Protein AF-A0A952Q2V0-F1 (afdb_monomer)

Foldseek 3Di:
DDDPVVVVVVVVVVVVVVVVVVVVVVLVVLLVPDDPLNLVQLLVLVVCVVVVHFAACVNRVCVVSCVVSVQWDDDPRGIHGDPSSVVSNPPD

pLDDT: mean 74.42, std 12.17, range [46.91, 88.81]

Solvent-accessible surface area (backbone atoms only — not comparable to full-atom values): 5284 Å² total; per-residue (Å²): 138,82,64,75,70,57,60,58,49,52,56,52,50,52,56,53,52,51,54,51,50,54,52,50,51,57,52,48,55,55,56,68,68,50,49,72,64,54,51,51,52,42,37,50,51,50,54,32,52,76,70,70,46,85,42,35,65,88,80,34,91,63,46,63,60,37,36,76,69,48,26,32,44,79,55,97,72,27,54,42,73,30,73,56,21,51,52,61,50,64,60,126

Mean predicted aligned error: 10.9 Å

Secondary structure (DSSP, 8-state):
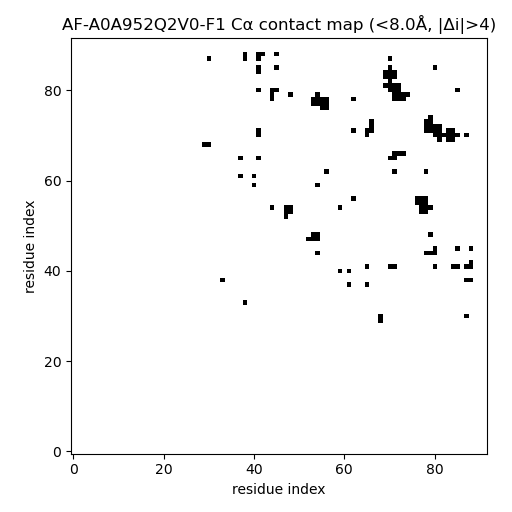---HHHHHHHHHHHHHHHHHHHHHHHHHHHHHT--HHHHHHHHHHHHHHHHT--EEGGG-TTHHHHHHTTSEEEETTEEEE-HHHHHHHH--

Structure (mmCIF, N/CA/C/O backbone):
data_AF-A0A952Q2V0-F1
#
_entry.id   AF-A0A952Q2V0-F1
#
loop_
_atom_site.group_PDB
_atom_site.id
_atom_site.type_symbol
_atom_site.label_atom_id
_atom_site.label_alt_id
_atom_site.label_comp_id
_atom_site.label_asym_id
_atom_site.label_entity_id
_atom_site.label_seq_id
_atom_site.pdbx_PDB_ins_code
_atom_site.Cartn_x
_atom_site.Cartn_y
_atom_site.Cartn_z
_atom_site.occupancy
_atom_site.B_iso_or_equiv
_atom_site.auth_seq_id
_atom_site.auth_comp_id
_atom_site.auth_asym_id
_atom_site.auth_atom_id
_atom_site.pdbx_PDB_model_num
ATOM 1 N N . MET A 1 1 ? 31.302 -15.853 -39.122 1.00 47.31 1 MET A N 1
ATOM 2 C CA . MET A 1 1 ? 30.072 -15.196 -39.621 1.00 47.31 1 MET A CA 1
ATOM 3 C C . MET A 1 1 ? 28.988 -15.324 -38.552 1.00 47.31 1 MET A C 1
ATOM 5 O O . MET A 1 1 ? 28.621 -16.442 -38.228 1.00 47.31 1 MET A O 1
ATOM 9 N N . GLY A 1 2 ? 28.547 -14.228 -37.924 1.00 50.06 2 GLY A N 1
ATOM 10 C CA . GLY A 1 2 ? 27.505 -14.264 -36.885 1.00 50.06 2 GLY A CA 1
ATOM 11 C C . GLY A 1 2 ? 26.118 -14.067 -37.495 1.00 50.06 2 GLY A C 1
ATOM 12 O O . GLY A 1 2 ? 25.884 -13.031 -38.113 1.00 50.06 2 GLY A O 1
ATOM 13 N N . SER A 1 3 ? 25.217 -15.043 -37.341 1.00 46.91 3 SER A N 1
ATOM 14 C CA . SER A 1 3 ? 23.887 -15.029 -37.961 1.00 46.91 3 SER A CA 1
ATOM 15 C C . SER A 1 3 ? 23.095 -13.735 -37.679 1.00 46.91 3 SER A C 1
ATOM 17 O O . SER A 1 3 ? 22.974 -13.318 -36.521 1.00 46.91 3 SER A O 1
ATOM 19 N N . PRO A 1 4 ? 22.477 -13.115 -38.703 1.00 55.41 4 PRO A N 1
ATOM 20 C CA . PRO A 1 4 ? 21.727 -11.858 -38.573 1.00 55.41 4 PRO A CA 1
ATOM 21 C C . PRO A 1 4 ? 20.504 -11.948 -37.635 1.00 55.41 4 PRO A C 1
ATOM 23 O O . PRO A 1 4 ? 20.041 -10.927 -37.120 1.00 55.41 4 PRO A O 1
ATOM 26 N N . ASN A 1 5 ? 20.022 -13.159 -37.335 1.00 55.94 5 ASN A N 1
ATOM 27 C CA . ASN A 1 5 ? 18.916 -13.403 -36.402 1.00 55.94 5 ASN A CA 1
ATOM 28 C C . ASN A 1 5 ? 19.281 -13.194 -34.920 1.00 55.94 5 ASN A C 1
ATOM 30 O O . ASN A 1 5 ? 18.401 -12.875 -34.119 1.00 55.94 5 ASN A O 1
ATOM 34 N N . THR A 1 6 ? 20.560 -13.288 -34.545 1.00 55.19 6 THR A N 1
ATOM 35 C CA . THR A 1 6 ? 21.003 -13.117 -33.150 1.00 55.19 6 THR A CA 1
ATOM 36 C C . THR A 1 6 ? 21.008 -11.639 -32.744 1.00 55.19 6 THR A C 1
ATOM 38 O O . THR A 1 6 ? 20.544 -11.287 -31.661 1.00 55.19 6 THR A O 1
ATOM 41 N N . ARG A 1 7 ? 21.426 -10.735 -33.646 1.00 53.56 7 ARG A N 1
ATOM 42 C CA . ARG A 1 7 ? 21.468 -9.278 -33.391 1.00 53.56 7 ARG A CA 1
ATOM 43 C C . ARG A 1 7 ? 20.075 -8.662 -33.224 1.00 53.56 7 ARG A C 1
ATOM 45 O O . ARG A 1 7 ? 19.873 -7.847 -32.326 1.00 53.56 7 ARG A O 1
ATOM 52 N N . LYS A 1 8 ? 19.092 -9.089 -34.029 1.00 55.44 8 LYS A N 1
ATOM 53 C CA . LYS A 1 8 ? 17.689 -8.647 -33.888 1.00 55.44 8 LYS A CA 1
ATOM 54 C C . LYS A 1 8 ? 17.066 -9.107 -32.561 1.00 55.44 8 LYS A C 1
ATOM 56 O O . LYS A 1 8 ? 16.280 -8.367 -31.974 1.00 55.44 8 LYS A O 1
ATOM 61 N N . ASN A 1 9 ? 17.449 -10.282 -32.056 1.00 58.22 9 ASN A N 1
ATOM 62 C CA . ASN A 1 9 ? 16.978 -10.802 -30.768 1.00 58.22 9 ASN A CA 1
ATOM 63 C C . ASN A 1 9 ? 17.577 -10.044 -29.569 1.00 58.22 9 ASN A C 1
ATOM 65 O O . ASN A 1 9 ? 16.855 -9.705 -28.632 1.00 58.22 9 ASN A O 1
ATOM 69 N N . ILE A 1 10 ? 18.871 -9.705 -29.629 1.00 60.06 10 ILE A N 1
ATOM 70 C CA . ILE A 1 10 ? 19.560 -8.909 -28.597 1.00 60.06 10 ILE A CA 1
ATOM 71 C C . ILE A 1 10 ? 18.948 -7.504 -28.498 1.00 60.06 10 ILE A C 1
ATOM 73 O O . ILE A 1 10 ? 18.610 -7.056 -27.405 1.00 60.06 10 ILE A O 1
ATOM 77 N N . ALA A 1 11 ? 18.713 -6.839 -29.635 1.00 61.19 11 ALA A N 1
ATOM 78 C CA . ALA A 1 11 ? 18.089 -5.514 -29.661 1.00 61.19 11 ALA A CA 1
ATOM 79 C C . ALA A 1 11 ? 16.639 -5.527 -29.137 1.00 61.19 11 ALA A C 1
ATOM 81 O O . ALA A 1 11 ? 16.210 -4.602 -28.444 1.00 61.19 11 ALA A O 1
ATOM 82 N N . ARG A 1 12 ? 15.879 -6.593 -29.428 1.00 60.22 12 ARG A N 1
ATOM 83 C CA . ARG A 1 12 ? 14.510 -6.770 -28.921 1.00 60.22 12 ARG A CA 1
ATOM 84 C C . ARG A 1 12 ? 14.495 -7.005 -27.408 1.00 60.22 12 ARG A C 1
ATOM 86 O O . ARG A 1 12 ? 13.705 -6.365 -26.718 1.00 60.22 12 ARG A O 1
ATOM 93 N N . LYS A 1 13 ? 15.398 -7.844 -26.884 1.00 60.53 13 LYS A N 1
ATOM 94 C CA . LYS A 1 13 ? 15.571 -8.053 -25.436 1.00 60.53 13 LYS A CA 1
ATOM 95 C C . LYS A 1 13 ? 15.997 -6.774 -24.714 1.00 60.53 13 LYS A C 1
ATOM 97 O O . LYS A 1 13 ? 15.416 -6.462 -23.682 1.00 60.53 13 LYS A O 1
ATOM 102 N N . ALA A 1 14 ? 16.929 -6.001 -25.272 1.00 60.50 14 ALA A N 1
ATOM 103 C CA . ALA A 1 14 ? 17.375 -4.738 -24.680 1.00 60.50 14 ALA A CA 1
ATOM 104 C C . ALA A 1 14 ? 16.225 -3.725 -24.520 1.00 60.50 14 ALA A C 1
ATOM 106 O O . ALA A 1 14 ? 16.049 -3.158 -23.444 1.00 60.50 14 ALA A O 1
ATOM 107 N N . ARG A 1 15 ? 15.371 -3.568 -25.545 1.00 60.09 15 ARG A N 1
ATOM 108 C CA . ARG A 1 15 ? 14.190 -2.683 -25.482 1.00 60.09 15 ARG A CA 1
ATOM 109 C C . ARG A 1 15 ? 13.162 -3.113 -24.432 1.00 60.09 15 ARG A C 1
ATOM 111 O O . ARG A 1 15 ? 12.572 -2.259 -23.775 1.00 60.09 15 ARG A O 1
ATOM 118 N N . ILE A 1 16 ? 12.930 -4.418 -24.280 1.00 61.44 16 ILE A N 1
ATOM 119 C CA . ILE A 1 16 ? 12.009 -4.957 -23.264 1.00 61.44 16 ILE A CA 1
ATOM 120 C C . ILE A 1 16 ? 12.568 -4.708 -21.860 1.00 61.44 16 ILE A C 1
ATOM 122 O O . ILE A 1 16 ? 11.845 -4.221 -20.992 1.00 61.44 16 ILE A O 1
ATOM 126 N N . ASN A 1 17 ? 13.864 -4.964 -21.675 1.00 60.84 17 ASN A N 1
ATOM 127 C CA . ASN A 1 17 ? 14.547 -4.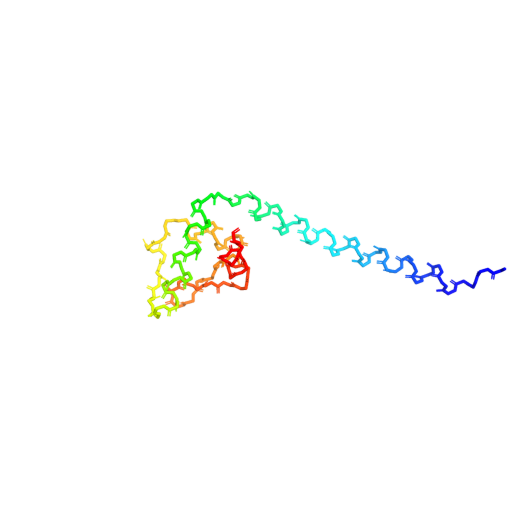792 -20.399 1.00 60.84 17 ASN A CA 1
ATOM 128 C C . ASN A 1 17 ? 14.544 -3.319 -19.953 1.00 60.84 17 ASN A C 1
ATOM 130 O O . ASN A 1 17 ? 14.270 -3.016 -18.798 1.00 60.84 17 ASN A O 1
ATOM 134 N N . GLU A 1 18 ? 14.743 -2.375 -20.876 1.00 62.44 18 GLU A N 1
ATOM 135 C CA . GLU A 1 18 ? 14.696 -0.945 -20.551 1.00 62.44 18 GLU A CA 1
ATOM 136 C C . GLU A 1 18 ? 13.287 -0.449 -20.200 1.00 62.44 18 GLU A C 1
ATOM 138 O O . GLU A 1 18 ? 13.114 0.363 -19.288 1.00 62.44 18 GLU A O 1
ATOM 143 N N . LYS A 1 19 ? 12.255 -0.970 -20.874 1.00 62.41 19 LYS A N 1
ATOM 144 C CA . LYS A 1 19 ? 10.860 -0.632 -20.564 1.00 62.41 19 LYS A CA 1
ATOM 145 C C . LYS A 1 19 ? 10.461 -1.151 -19.180 1.00 62.41 19 LYS A C 1
ATOM 147 O O . LYS A 1 19 ? 9.860 -0.406 -18.413 1.00 62.41 19 LYS A O 1
ATOM 152 N N . GLN A 1 20 ? 10.855 -2.380 -18.841 1.00 62.00 20 GLN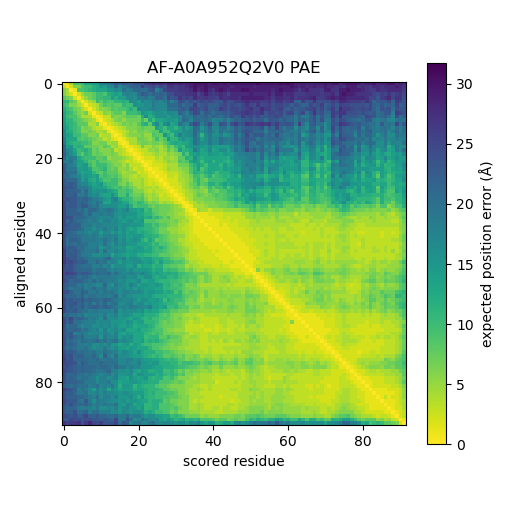 A N 1
ATOM 153 C CA . GLN A 1 20 ? 10.687 -2.929 -17.492 1.00 62.00 20 GLN A CA 1
ATOM 154 C C . GLN A 1 20 ? 11.470 -2.120 -16.457 1.00 62.00 20 GLN A C 1
ATOM 156 O O . GLN A 1 20 ? 10.904 -1.736 -15.439 1.00 62.00 20 GLN A O 1
ATOM 161 N N . ARG A 1 21 ? 12.728 -1.771 -16.745 1.00 60.69 21 ARG A N 1
ATOM 162 C CA . ARG A 1 21 ? 13.575 -0.989 -15.838 1.00 60.69 21 ARG A CA 1
ATOM 163 C C . ARG A 1 21 ? 12.975 0.379 -15.519 1.00 60.69 21 ARG A C 1
ATOM 165 O O . ARG A 1 21 ? 12.998 0.788 -14.367 1.00 60.69 21 ARG A O 1
ATOM 172 N N . ARG A 1 22 ? 12.380 1.070 -16.498 1.00 61.66 22 ARG A N 1
ATOM 173 C CA . ARG A 1 22 ? 11.679 2.346 -16.255 1.00 61.66 22 ARG A CA 1
ATOM 174 C C . ARG A 1 22 ? 10.445 2.183 -15.371 1.00 61.66 22 ARG A C 1
ATOM 176 O O . ARG A 1 22 ? 10.198 3.041 -14.529 1.00 61.66 22 ARG A O 1
ATOM 183 N N . THR A 1 23 ? 9.675 1.114 -15.558 1.00 62.81 23 THR A N 1
ATOM 184 C CA . THR A 1 23 ? 8.507 0.827 -14.713 1.00 62.81 23 THR A CA 1
ATOM 185 C C . THR A 1 23 ? 8.932 0.527 -13.279 1.00 62.81 23 THR A C 1
ATOM 187 O O . THR A 1 23 ? 8.388 1.119 -12.350 1.00 62.81 23 THR A O 1
ATOM 190 N N . VAL A 1 24 ? 9.962 -0.306 -13.116 1.00 62.72 24 VAL A N 1
ATOM 191 C CA . VAL A 1 24 ? 10.533 -0.665 -11.814 1.00 62.72 24 VAL A CA 1
ATOM 192 C C . VAL A 1 24 ? 11.103 0.566 -11.113 1.00 62.72 24 VAL A C 1
ATOM 194 O O . VAL A 1 24 ? 10.767 0.803 -9.964 1.00 62.72 24 VAL A O 1
ATOM 197 N N . LEU A 1 25 ? 11.871 1.416 -11.803 1.00 64.44 25 LEU A N 1
ATOM 198 C CA . LEU A 1 25 ? 12.414 2.648 -11.215 1.00 64.44 25 LEU A CA 1
ATOM 199 C C . LEU A 1 25 ? 11.315 3.603 -10.731 1.00 64.44 25 LEU A C 1
ATOM 201 O O . LEU A 1 25 ? 11.438 4.172 -9.654 1.00 64.44 25 LEU A O 1
ATOM 205 N N . ARG A 1 26 ? 10.210 3.750 -11.477 1.00 63.50 26 ARG A N 1
ATOM 206 C CA . ARG A 1 26 ? 9.070 4.563 -11.016 1.00 63.50 26 ARG A CA 1
ATOM 207 C C . ARG A 1 26 ? 8.371 3.964 -9.801 1.00 63.50 2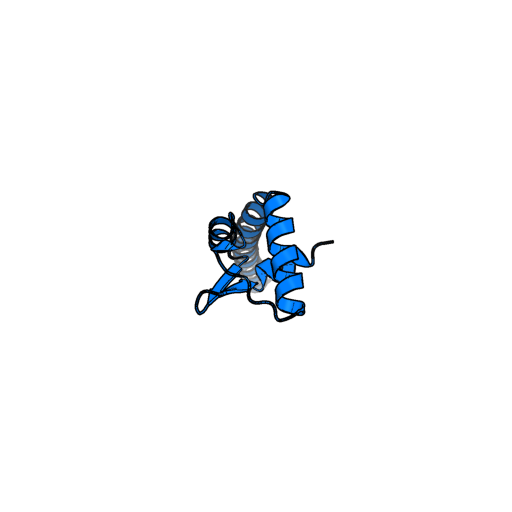6 ARG A C 1
ATOM 209 O O . ARG A 1 26 ? 7.874 4.722 -8.976 1.00 63.50 26 ARG A O 1
ATOM 216 N N . GLN A 1 27 ? 8.285 2.638 -9.709 1.00 63.25 27 GLN A N 1
ATOM 217 C CA . GLN A 1 27 ? 7.755 1.975 -8.517 1.00 63.25 27 GLN A CA 1
ATOM 218 C C . GLN A 1 27 ? 8.693 2.157 -7.324 1.00 63.25 27 GLN A C 1
ATOM 220 O O . GLN A 1 27 ? 8.223 2.544 -6.262 1.00 63.25 27 GLN A O 1
ATOM 225 N N . ILE A 1 28 ? 10.002 1.980 -7.516 1.00 63.69 28 ILE A N 1
ATOM 226 C CA . ILE A 1 28 ? 11.011 2.168 -6.469 1.00 63.69 28 ILE A CA 1
ATOM 227 C C . ILE A 1 28 ? 10.979 3.602 -5.946 1.00 63.69 28 ILE A C 1
ATOM 229 O O . ILE A 1 28 ? 10.829 3.777 -4.749 1.00 63.69 28 ILE A O 1
ATOM 233 N N . SER A 1 29 ? 10.992 4.629 -6.804 1.00 63.06 29 SER A N 1
ATOM 234 C CA . SER A 1 29 ? 10.945 6.021 -6.327 1.00 63.06 29 SER A CA 1
ATOM 235 C C . SER A 1 29 ? 9.673 6.350 -5.538 1.00 63.06 29 SER A C 1
ATOM 237 O O . SER A 1 29 ? 9.712 7.175 -4.632 1.00 63.06 29 SER A O 1
ATOM 239 N N . LYS A 1 30 ? 8.539 5.705 -5.850 1.00 65.69 30 LYS A N 1
ATOM 240 C CA . LYS A 1 30 ? 7.305 5.850 -5.061 1.00 65.69 30 LYS A CA 1
ATOM 241 C C . LYS A 1 30 ? 7.404 5.164 -3.699 1.00 65.69 30 LYS A C 1
ATOM 243 O O . LYS A 1 30 ? 6.868 5.684 -2.730 1.00 65.69 30 LYS A O 1
ATOM 248 N N . ILE A 1 31 ? 8.087 4.023 -3.630 1.00 64.94 31 ILE A N 1
ATOM 249 C CA . ILE A 1 31 ? 8.341 3.297 -2.381 1.00 64.94 31 ILE A CA 1
ATOM 250 C C . ILE A 1 31 ? 9.408 4.020 -1.542 1.00 64.94 31 ILE A C 1
ATOM 252 O O . ILE A 1 31 ? 9.255 4.120 -0.333 1.00 64.94 31 ILE A O 1
ATOM 256 N N . GLU A 1 32 ? 10.449 4.593 -2.148 1.00 65.38 32 GLU A N 1
ATOM 257 C CA . GLU A 1 32 ? 11.463 5.403 -1.455 1.00 65.38 32 GLU A CA 1
ATOM 258 C C . GLU A 1 32 ? 10.887 6.711 -0.901 1.00 65.38 32 GLU A C 1
ATOM 260 O O . GLU A 1 32 ? 11.312 7.171 0.155 1.00 65.38 32 GLU A O 1
ATOM 265 N N . ALA A 1 33 ? 9.878 7.288 -1.563 1.00 69.38 33 ALA A N 1
ATOM 266 C CA . ALA A 1 33 ? 9.137 8.434 -1.038 1.00 69.38 33 ALA A CA 1
ATOM 267 C C . ALA A 1 33 ? 8.251 8.079 0.175 1.00 69.38 33 ALA A C 1
ATOM 269 O O . ALA A 1 33 ? 7.691 8.973 0.815 1.00 69.38 33 ALA A O 1
ATOM 270 N N . MET A 1 34 ? 8.110 6.795 0.526 1.00 72.50 34 MET A N 1
ATOM 271 C CA . MET A 1 34 ? 7.382 6.412 1.726 1.00 72.50 34 MET A CA 1
ATOM 272 C C . MET A 1 34 ? 8.174 6.724 2.989 1.00 72.50 34 MET A C 1
ATOM 274 O O . MET A 1 34 ? 9.202 6.117 3.287 1.00 72.50 34 MET A O 1
ATOM 278 N N . THR A 1 35 ? 7.606 7.600 3.805 1.00 78.31 35 THR A N 1
ATOM 279 C CA . THR A 1 35 ? 8.053 7.828 5.173 1.00 78.31 35 THR A CA 1
ATOM 280 C C . THR A 1 35 ? 7.790 6.602 6.057 1.00 78.31 35 THR A C 1
ATOM 282 O O . THR A 1 35 ? 6.968 5.730 5.752 1.00 78.31 35 THR A O 1
ATOM 285 N N . ALA A 1 36 ? 8.474 6.538 7.202 1.00 79.06 36 ALA A N 1
ATOM 286 C CA . ALA A 1 36 ? 8.242 5.494 8.202 1.00 79.06 36 ALA A CA 1
ATOM 287 C C . ALA A 1 36 ? 6.776 5.452 8.674 1.00 79.06 36 ALA A C 1
ATOM 289 O O . ALA A 1 36 ? 6.246 4.374 8.945 1.00 79.06 36 ALA A O 1
ATOM 290 N N . ASP A 1 37 ? 6.106 6.608 8.700 1.00 79.50 37 ASP A N 1
ATOM 291 C CA . ASP A 1 37 ? 4.694 6.729 9.066 1.00 79.50 37 ASP A CA 1
ATOM 292 C C . ASP A 1 37 ? 3.781 6.026 8.047 1.00 79.50 37 ASP A C 1
ATOM 294 O O . ASP A 1 37 ? 2.893 5.261 8.422 1.00 79.50 37 ASP A O 1
ATOM 298 N N . HIS A 1 38 ? 4.082 6.156 6.747 1.00 82.50 38 HIS A N 1
ATOM 299 C CA . HIS A 1 38 ? 3.392 5.419 5.686 1.00 82.50 38 HIS A CA 1
ATOM 300 C C . HIS A 1 38 ? 3.565 3.902 5.825 1.00 82.50 38 HIS A C 1
ATOM 302 O O . HIS A 1 38 ? 2.593 3.154 5.708 1.00 82.50 38 HIS A O 1
ATOM 308 N N . LYS A 1 39 ? 4.777 3.424 6.129 1.00 82.06 39 LYS A N 1
ATOM 309 C CA . LYS A 1 39 ? 5.017 1.989 6.365 1.00 82.06 39 LYS A CA 1
ATOM 310 C C . LYS A 1 39 ? 4.263 1.490 7.604 1.00 82.06 39 LYS A C 1
ATOM 312 O O . LYS A 1 39 ? 3.637 0.431 7.554 1.00 82.06 39 LYS A O 1
ATOM 317 N N . ALA A 1 40 ? 4.256 2.260 8.694 1.00 83.81 40 ALA A N 1
ATOM 318 C CA . ALA A 1 40 ? 3.521 1.926 9.914 1.00 83.81 40 ALA A CA 1
ATOM 319 C C . ALA A 1 40 ? 2.003 1.860 9.677 1.00 83.81 40 ALA A C 1
ATOM 321 O O . ALA A 1 40 ? 1.334 0.945 10.160 1.00 83.81 40 ALA A O 1
ATOM 322 N N . ALA A 1 41 ? 1.470 2.791 8.891 1.00 85.00 41 ALA A N 1
ATOM 323 C CA . ALA A 1 41 ? 0.081 2.837 8.464 1.00 85.00 41 ALA A CA 1
ATOM 324 C C . ALA A 1 41 ? -0.340 1.593 7.657 1.00 85.00 41 ALA A C 1
ATOM 326 O O . ALA A 1 41 ? -1.344 0.955 7.985 1.00 85.00 41 ALA A O 1
ATOM 327 N N . ILE A 1 42 ? 0.454 1.191 6.659 1.00 86.19 42 ILE A N 1
ATOM 328 C CA . ILE A 1 42 ? 0.221 -0.045 5.895 1.00 86.19 42 ILE A CA 1
ATOM 329 C C . ILE A 1 42 ? 0.301 -1.272 6.813 1.00 86.19 42 ILE A C 1
ATOM 331 O O . ILE A 1 42 ? -0.546 -2.160 6.737 1.00 86.19 42 ILE A O 1
ATOM 335 N N . LYS A 1 43 ? 1.277 -1.323 7.726 1.00 85.75 43 LYS A N 1
ATOM 336 C CA . LYS A 1 43 ? 1.434 -2.449 8.657 1.00 85.75 43 LYS A CA 1
ATOM 337 C C . LYS A 1 43 ? 0.245 -2.567 9.618 1.00 85.75 43 LYS A C 1
ATOM 339 O O . LYS A 1 43 ? -0.225 -3.673 9.870 1.00 85.75 43 LYS A O 1
ATOM 344 N N . LYS A 1 44 ? -0.295 -1.440 10.099 1.00 84.62 44 LYS A N 1
ATOM 345 C CA . LYS A 1 44 ? -1.546 -1.402 10.879 1.00 84.62 44 LYS A CA 1
ATOM 346 C C . LYS A 1 44 ? -2.727 -1.934 10.072 1.00 84.62 44 LYS A C 1
ATOM 348 O O . LYS A 1 44 ? -3.469 -2.765 10.583 1.00 84.62 44 LYS A O 1
ATOM 353 N N . LEU A 1 45 ? -2.860 -1.511 8.815 1.00 85.38 45 LEU A N 1
ATOM 354 C CA . LEU A 1 45 ? -3.866 -2.033 7.888 1.00 85.38 45 LEU A CA 1
ATOM 355 C C . LEU A 1 45 ? -3.733 -3.543 7.670 1.00 85.38 45 LEU A C 1
ATOM 357 O O . LEU A 1 45 ? -4.744 -4.237 7.640 1.00 85.38 45 LEU A O 1
ATOM 361 N N . LEU A 1 46 ? -2.507 -4.063 7.571 1.00 86.62 46 LEU A N 1
ATOM 362 C CA . LEU A 1 46 ? -2.257 -5.496 7.412 1.00 86.62 46 LEU A CA 1
ATOM 363 C C . LEU A 1 46 ? -2.729 -6.274 8.638 1.00 86.62 46 LEU A C 1
ATOM 365 O O . LEU A 1 46 ? -3.433 -7.270 8.500 1.00 86.62 46 LEU A O 1
ATOM 369 N N . VAL A 1 47 ? -2.365 -5.807 9.834 1.00 87.19 47 VAL A N 1
ATOM 370 C CA . VAL A 1 47 ? -2.763 -6.443 11.096 1.00 87.19 47 VAL A CA 1
ATOM 371 C C . VAL A 1 47 ? -4.277 -6.374 11.290 1.00 87.19 47 VAL A C 1
ATOM 373 O O . VAL A 1 47 ? -4.882 -7.384 11.636 1.00 87.19 47 VAL A O 1
ATOM 376 N N . ALA A 1 48 ? -4.894 -5.222 11.029 1.00 86.00 48 ALA A N 1
ATOM 377 C CA . ALA A 1 48 ? -6.341 -5.051 11.111 1.00 86.00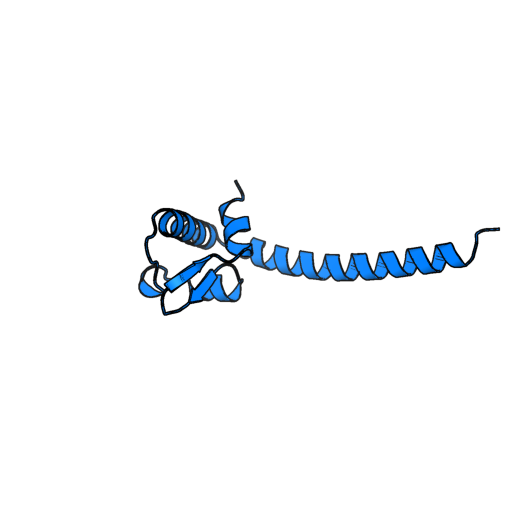 48 ALA A CA 1
ATOM 378 C C . ALA A 1 48 ? -7.067 -5.963 10.111 1.00 86.00 48 ALA A C 1
ATOM 380 O O . ALA A 1 48 ? -7.953 -6.721 10.495 1.00 86.00 48 ALA A O 1
ATOM 381 N N . SER A 1 49 ? -6.612 -6.005 8.856 1.00 82.50 49 SER A N 1
ATOM 382 C CA . SER A 1 49 ? -7.168 -6.907 7.844 1.00 82.50 49 SER A CA 1
ATOM 383 C C . SER A 1 49 ? -7.003 -8.381 8.226 1.00 82.50 49 SER A C 1
ATOM 385 O O . SER A 1 49 ? -7.920 -9.162 7.990 1.00 82.50 49 SER A O 1
ATOM 387 N N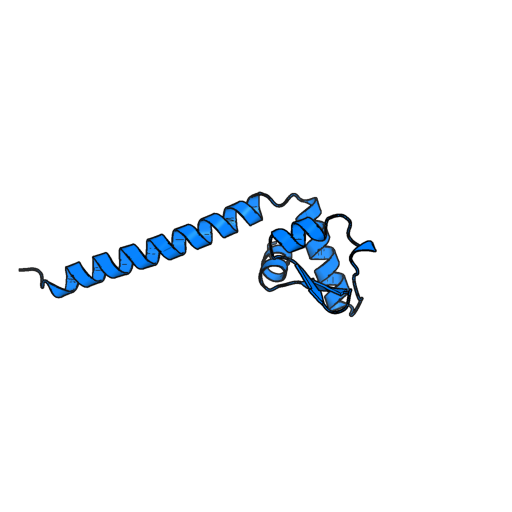 . ALA A 1 50 ? -5.875 -8.774 8.829 1.00 83.31 50 ALA A N 1
ATOM 388 C CA . ALA A 1 50 ? -5.649 -10.140 9.310 1.00 83.31 50 ALA A CA 1
ATOM 389 C C . ALA A 1 50 ? -6.554 -10.509 10.498 1.00 83.31 50 ALA A C 1
ATOM 391 O O . ALA A 1 50 ? -6.875 -11.679 10.692 1.00 83.31 50 ALA A O 1
ATOM 392 N N . ARG A 1 51 ? -6.983 -9.512 11.279 1.00 84.62 51 ARG A N 1
ATOM 393 C C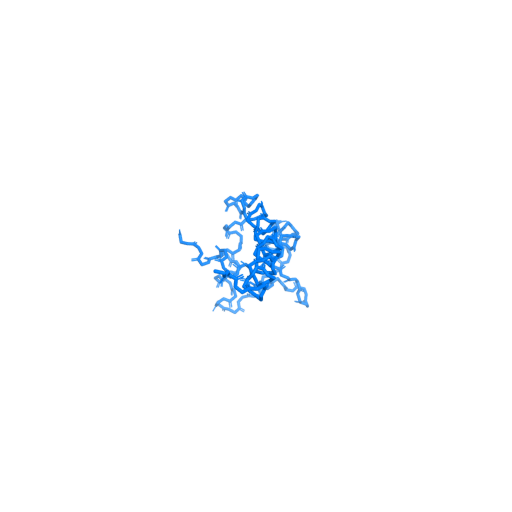A . ARG A 1 51 ? -7.949 -9.658 12.376 1.00 84.62 51 ARG A CA 1
ATOM 394 C C . ARG A 1 51 ? -9.409 -9.590 11.917 1.00 84.62 51 ARG A C 1
ATOM 396 O O . ARG A 1 51 ? -10.298 -9.823 12.728 1.00 84.62 51 ARG A O 1
ATOM 403 N N . GLY A 1 52 ? -9.662 -9.276 10.645 1.00 80.31 52 GLY A N 1
ATOM 404 C CA . GLY A 1 52 ? -11.009 -9.012 10.130 1.00 80.31 52 GLY A CA 1
ATOM 405 C C . GLY A 1 52 ? -11.568 -7.643 10.536 1.00 80.31 52 GLY A C 1
ATOM 406 O O . GLY A 1 52 ? -12.766 -7.410 10.406 1.00 80.31 52 GLY A O 1
ATOM 407 N N . GLU A 1 53 ? -10.721 -6.733 11.023 1.00 83.56 53 GLU A N 1
ATOM 408 C CA . GLU A 1 53 ? -11.104 -5.368 11.371 1.00 83.56 53 GLU A CA 1
ATOM 409 C C . GLU A 1 53 ? -11.200 -4.498 10.112 1.00 83.56 53 GLU A C 1
ATOM 411 O O . GLU A 1 53 ? -10.275 -4.418 9.297 1.00 83.56 53 GLU A O 1
ATOM 416 N N . VAL A 1 54 ? -12.335 -3.813 9.971 1.00 81.81 54 VAL A N 1
ATOM 417 C CA . VAL A 1 54 ? -12.571 -2.871 8.879 1.00 81.81 54 VAL A CA 1
ATOM 418 C C . VAL A 1 54 ? -11.918 -1.542 9.222 1.00 81.81 54 VAL A C 1
ATOM 420 O O . VAL A 1 54 ? -12.347 -0.827 10.126 1.00 81.81 54 VAL A O 1
ATOM 423 N N . VAL A 1 55 ? -10.884 -1.190 8.469 1.00 84.75 55 VAL A N 1
ATOM 424 C CA . VAL A 1 55 ? -10.203 0.093 8.614 1.00 84.75 55 VAL A CA 1
ATOM 425 C C . VAL A 1 55 ? -10.835 1.096 7.664 1.00 84.75 55 VAL A C 1
ATOM 427 O O . VAL A 1 55 ? -10.981 0.815 6.480 1.00 84.75 55 VAL A O 1
ATOM 430 N N . THR A 1 56 ? -11.201 2.274 8.157 1.00 85.25 56 THR A N 1
ATOM 431 C CA . THR A 1 56 ? -11.810 3.329 7.332 1.00 85.25 56 THR A CA 1
ATOM 432 C C . THR A 1 56 ? -10.845 4.493 7.126 1.00 85.25 56 THR A C 1
ATOM 434 O O . THR A 1 56 ? -9.848 4.624 7.838 1.00 85.25 56 THR A O 1
ATOM 437 N N . ALA A 1 57 ? -11.163 5.373 6.174 1.00 79.38 57 ALA A N 1
ATOM 438 C CA . ALA A 1 57 ? -10.428 6.615 5.921 1.00 79.38 57 ALA A CA 1
ATOM 439 C C . ALA A 1 57 ? -10.251 7.495 7.175 1.00 79.38 57 ALA A C 1
ATOM 441 O O . ALA A 1 57 ? -9.239 8.174 7.311 1.00 79.38 57 ALA A O 1
ATOM 442 N N . ASN A 1 58 ? -11.193 7.447 8.123 1.00 80.00 58 ASN A N 1
ATOM 443 C CA . ASN A 1 58 ? -11.101 8.200 9.377 1.00 80.00 58 ASN A CA 1
ATOM 444 C C . ASN A 1 58 ? -10.039 7.641 10.336 1.00 80.00 58 ASN A C 1
ATOM 446 O O . ASN A 1 58 ? -9.493 8.376 11.152 1.00 80.00 58 ASN A O 1
ATOM 450 N N . SER A 1 59 ? -9.738 6.344 10.246 1.00 77.50 59 SER A N 1
ATOM 451 C CA . SER A 1 59 ? -8.765 5.672 11.115 1.00 77.50 59 SER A CA 1
ATOM 452 C C . SER A 1 59 ? -7.317 5.862 10.656 1.00 77.50 59 SER A C 1
ATOM 454 O O . SER A 1 59 ? -6.392 5.529 11.397 1.00 77.50 59 SER A O 1
ATOM 456 N N . LEU A 1 60 ? -7.104 6.375 9.442 1.00 81.44 60 LEU A N 1
ATOM 457 C CA . LEU A 1 60 ? -5.783 6.583 8.861 1.00 81.44 60 LEU A CA 1
ATOM 458 C C . LEU A 1 60 ? -5.684 7.969 8.232 1.00 81.44 60 LEU A C 1
ATOM 460 O O . LEU A 1 60 ? -6.164 8.126 7.123 1.00 81.44 60 LEU A O 1
ATOM 464 N N . PRO A 1 61 ? -5.013 8.955 8.847 1.00 78.94 61 PRO A N 1
ATOM 465 C CA . PRO A 1 61 ? -4.908 10.297 8.269 1.00 78.94 61 PRO A CA 1
ATOM 466 C C . PRO A 1 61 ? -4.214 10.311 6.894 1.00 78.94 61 PRO A C 1
ATOM 468 O O . PRO A 1 61 ? -4.656 11.016 5.989 1.00 78.94 61 PRO A O 1
ATOM 471 N N . ASN A 1 62 ? -3.215 9.447 6.682 1.00 83.88 62 ASN A N 1
ATOM 472 C CA . ASN A 1 62 ? -2.394 9.440 5.461 1.00 83.88 62 ASN A CA 1
ATOM 473 C C . ASN A 1 62 ? -2.933 8.462 4.395 1.00 83.88 62 ASN A C 1
ATOM 475 O O . ASN A 1 62 ? -2.215 8.028 3.492 1.00 83.88 62 ASN A O 1
ATOM 479 N N . TRP A 1 63 ? -4.203 8.050 4.498 1.00 85.06 63 TRP A N 1
ATOM 480 C CA . TRP A 1 63 ? -4.798 7.065 3.590 1.00 85.06 63 TRP A CA 1
ATOM 481 C C . TRP A 1 63 ? -4.813 7.523 2.126 1.00 85.06 63 TRP A C 1
ATOM 483 O O . TRP A 1 63 ? -4.700 6.693 1.222 1.00 85.06 63 TRP A O 1
ATOM 493 N N . ARG A 1 64 ? -4.941 8.837 1.883 1.00 85.19 64 ARG A N 1
ATOM 494 C CA . ARG A 1 64 ? -4.931 9.420 0.533 1.00 85.19 64 ARG A CA 1
ATOM 495 C C . ARG A 1 64 ? -3.585 9.226 -0.146 1.00 85.19 64 ARG A C 1
ATOM 497 O O . ARG A 1 64 ? -3.552 8.717 -1.259 1.00 85.19 64 ARG A O 1
ATOM 504 N N . GLU A 1 65 ? -2.496 9.538 0.545 1.00 85.75 65 GLU A N 1
ATOM 505 C CA . GLU A 1 65 ? -1.140 9.370 0.018 1.00 85.75 65 GLU A CA 1
ATOM 506 C C . GLU A 1 65 ? -0.853 7.893 -0.271 1.00 85.75 65 GLU A C 1
ATOM 508 O O . GLU A 1 65 ? -0.371 7.539 -1.345 1.00 85.75 65 GLU A O 1
ATOM 513 N N . LEU A 1 66 ? -1.248 6.995 0.639 1.00 85.19 66 LEU A N 1
ATOM 514 C CA . LEU A 1 66 ? -1.138 5.546 0.434 1.00 85.19 66 LEU A CA 1
ATOM 515 C C . LEU A 1 66 ? -1.948 5.060 -0.775 1.00 85.19 66 LEU A C 1
ATOM 517 O O . LEU A 1 66 ? -1.528 4.133 -1.474 1.00 85.19 66 LEU A O 1
ATOM 521 N N . ARG A 1 67 ? -3.105 5.676 -1.033 1.00 87.38 67 ARG A N 1
ATOM 522 C CA . ARG A 1 67 ? -3.945 5.385 -2.198 1.00 87.38 67 ARG A CA 1
ATOM 523 C C . ARG A 1 67 ? -3.300 5.894 -3.486 1.00 87.38 67 ARG A C 1
ATOM 525 O O . ARG A 1 67 ? -3.294 5.166 -4.474 1.00 87.38 67 ARG A O 1
ATOM 532 N N . GLU A 1 68 ? -2.717 7.091 -3.480 1.00 85.19 68 GLU A N 1
ATOM 533 C CA . GLU A 1 68 ? -1.982 7.654 -4.626 1.00 85.19 68 GLU A CA 1
ATOM 534 C C . GLU A 1 68 ? -0.709 6.862 -4.957 1.00 85.19 68 GLU A C 1
ATOM 536 O O . GLU A 1 68 ? -0.359 6.661 -6.126 1.00 85.19 68 GLU A O 1
ATOM 541 N N . MET A 1 69 ? -0.047 6.334 -3.927 1.00 79.94 69 MET A N 1
ATOM 542 C CA . MET A 1 69 ? 1.070 5.399 -4.067 1.00 79.94 69 MET A CA 1
ATOM 543 C C . MET A 1 69 ? 0.625 4.010 -4.549 1.00 79.94 69 MET A C 1
ATOM 545 O O . MET A 1 69 ? 1.452 3.221 -5.002 1.00 79.94 69 MET A O 1
ATOM 549 N N . GLY A 1 70 ? -0.678 3.719 -4.513 1.00 84.06 70 GLY A N 1
ATOM 550 C CA . GLY A 1 70 ? -1.251 2.444 -4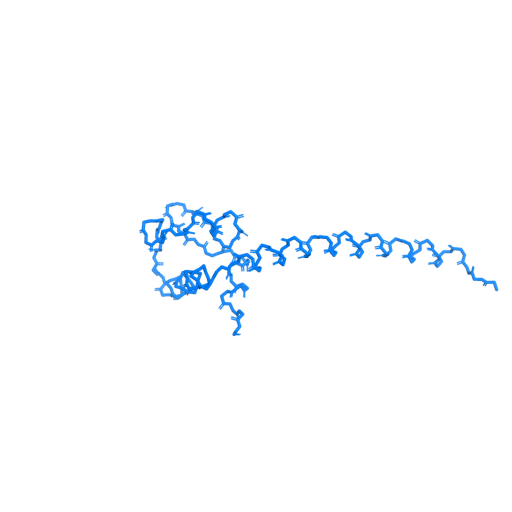.931 1.00 84.06 70 GLY A CA 1
ATOM 551 C C . GLY A 1 70 ? -1.068 1.323 -3.911 1.00 84.06 70 GLY A C 1
ATOM 552 O O . GLY A 1 70 ? -1.309 0.170 -4.256 1.00 84.06 70 GLY A O 1
ATOM 553 N N . ALA A 1 71 ? -0.664 1.637 -2.677 1.00 86.62 71 ALA A N 1
ATOM 554 C CA . ALA A 1 71 ? -0.489 0.679 -1.587 1.00 86.62 71 ALA A CA 1
ATOM 555 C C . ALA A 1 71 ? -1.821 0.253 -0.945 1.00 86.62 71 ALA A C 1
ATOM 557 O O . ALA A 1 71 ? -1.956 -0.872 -0.463 1.00 86.62 71 ALA A O 1
ATOM 558 N N . VAL A 1 72 ? -2.822 1.135 -0.962 1.00 88.81 72 VAL A N 1
ATOM 559 C CA . VAL A 1 72 ? -4.171 0.854 -0.448 1.00 88.81 72 VAL A CA 1
ATOM 560 C C . VAL A 1 72 ? -5.221 1.206 -1.492 1.00 88.81 72 VAL A C 1
ATOM 562 O O . VAL A 1 72 ? -5.017 2.082 -2.335 1.00 88.81 72 VAL A O 1
ATOM 565 N N . ARG A 1 73 ? -6.372 0.543 -1.429 1.00 88.44 73 ARG A N 1
ATOM 566 C CA . ARG A 1 73 ? -7.572 0.939 -2.162 1.00 88.44 73 ARG A CA 1
ATOM 567 C C . ARG A 1 73 ? -8.737 1.082 -1.202 1.00 88.44 73 ARG A C 1
ATOM 569 O O . ARG A 1 73 ? -8.853 0.333 -0.242 1.00 88.44 73 ARG A O 1
ATOM 576 N N . GLU A 1 74 ? -9.639 1.985 -1.530 1.00 87.69 74 GLU A N 1
ATOM 577 C CA . GLU A 1 74 ? -10.927 2.089 -0.860 1.00 87.69 74 GLU A CA 1
ATOM 578 C C . GLU A 1 74 ? -11.950 1.204 -1.584 1.00 87.69 74 GLU A C 1
ATOM 580 O O . GLU A 1 74 ? -12.033 1.213 -2.816 1.00 87.69 74 GLU A O 1
ATOM 585 N N . LYS A 1 75 ? -12.700 0.402 -0.831 1.00 83.50 75 LYS A N 1
ATOM 586 C CA . LYS A 1 75 ? -13.797 -0.434 -1.314 1.00 83.50 75 LYS A CA 1
ATOM 587 C C . LYS A 1 75 ? -14.936 -0.351 -0.300 1.00 83.50 75 LYS A C 1
ATOM 589 O O . LYS A 1 75 ? -14.726 -0.689 0.857 1.00 83.50 75 LYS A O 1
ATOM 594 N N . ASP A 1 76 ? -16.108 0.119 -0.723 1.00 81.88 76 ASP A N 1
ATOM 595 C CA . ASP A 1 76 ? -17.297 0.227 0.142 1.00 81.88 76 ASP A CA 1
ATOM 596 C C . ASP A 1 76 ? -17.048 1.037 1.440 1.00 81.88 76 ASP A C 1
ATOM 598 O O . ASP A 1 76 ? -17.575 0.723 2.501 1.00 81.88 76 ASP A O 1
ATOM 602 N N . GLY A 1 77 ? -16.194 2.070 1.378 1.00 80.56 77 GLY A N 1
ATOM 603 C CA . GLY A 1 77 ? -15.813 2.892 2.540 1.00 80.56 77 GLY A CA 1
ATOM 604 C C . GLY A 1 77 ? -14.752 2.270 3.462 1.00 80.56 77 GLY A C 1
ATOM 605 O O . GLY A 1 77 ? -14.307 2.914 4.414 1.00 80.56 77 GLY A O 1
ATOM 606 N N . ALA A 1 78 ? -14.303 1.050 3.161 1.00 85.56 78 ALA A N 1
ATOM 607 C CA . ALA A 1 78 ? -13.206 0.372 3.837 1.00 85.56 78 ALA A CA 1
ATOM 608 C C . ALA A 1 78 ? -11.900 0.491 3.042 1.00 85.56 78 ALA A C 1
ATOM 610 O O . ALA A 1 78 ? -11.868 0.331 1.821 1.00 85.56 78 ALA A O 1
ATOM 611 N N . LEU A 1 79 ? -10.796 0.728 3.738 1.00 87.69 79 LEU A N 1
ATOM 612 C CA . LEU A 1 79 ? -9.451 0.655 3.190 1.00 87.69 79 LEU A CA 1
ATOM 613 C C . LEU A 1 79 ? -8.980 -0.799 3.201 1.00 87.69 79 LEU A C 1
ATOM 615 O O . LEU A 1 79 ? -8.939 -1.453 4.240 1.00 87.69 79 LEU A O 1
ATOM 619 N N . ALA A 1 80 ? -8.587 -1.287 2.032 1.00 86.62 80 ALA A N 1
ATOM 620 C CA . ALA A 1 80 ? -7.983 -2.593 1.835 1.00 86.62 80 ALA A CA 1
ATOM 621 C C . ALA A 1 80 ? -6.576 -2.433 1.257 1.00 86.62 80 ALA A C 1
ATOM 623 O O . ALA A 1 80 ? -6.320 -1.545 0.438 1.00 86.62 80 ALA A O 1
ATOM 624 N N . LEU A 1 81 ? -5.661 -3.312 1.656 1.00 87.50 81 LEU A N 1
ATOM 625 C CA . LEU A 1 81 ? -4.323 -3.355 1.077 1.00 87.50 81 LEU A CA 1
ATOM 626 C C . LEU A 1 81 ? -4.367 -3.895 -0.351 1.00 87.50 81 LEU A C 1
ATOM 628 O O . LEU A 1 81 ? -5.125 -4.807 -0.678 1.00 87.50 81 LEU A O 1
ATOM 632 N N . THR A 1 82 ? -3.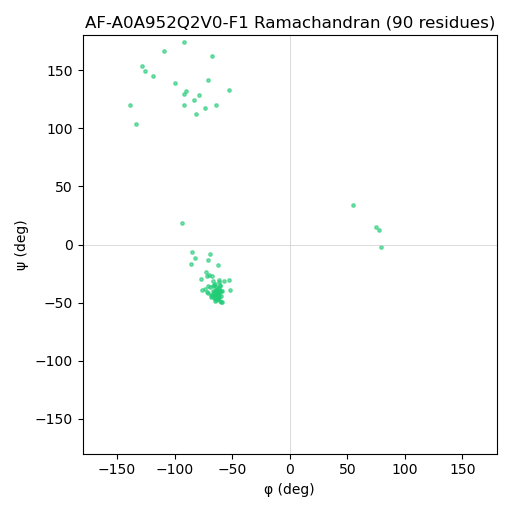539 -3.319 -1.214 1.00 87.38 82 THR A N 1
ATOM 633 C CA . THR A 1 82 ? -3.280 -3.862 -2.550 1.00 87.38 82 THR A CA 1
ATOM 634 C C . THR A 1 82 ? -2.076 -4.802 -2.503 1.00 87.38 82 THR A C 1
ATOM 636 O O . THR A 1 82 ? -1.378 -4.883 -1.493 1.00 87.38 82 THR A O 1
ATOM 639 N N . ALA A 1 83 ? -1.774 -5.471 -3.620 1.00 84.31 83 ALA A N 1
ATOM 640 C CA . ALA A 1 83 ? -0.547 -6.259 -3.757 1.00 84.31 83 ALA A CA 1
ATOM 641 C C . ALA A 1 83 ? 0.715 -5.451 -3.391 1.00 84.31 83 ALA A C 1
ATOM 643 O O . ALA A 1 83 ? 1.581 -5.959 -2.688 1.00 84.31 83 ALA A O 1
ATOM 644 N N . VAL A 1 84 ? 0.766 -4.170 -3.778 1.00 81.50 84 VAL A N 1
ATOM 645 C CA . VAL A 1 84 ? 1.879 -3.264 -3.452 1.00 81.50 84 VAL A CA 1
ATOM 646 C C . VAL A 1 84 ? 1.955 -3.017 -1.946 1.00 81.50 84 VAL A C 1
ATOM 648 O O . VAL A 1 84 ? 3.026 -3.125 -1.359 1.00 81.50 84 VAL A O 1
ATOM 651 N N . GLY A 1 85 ? 0.821 -2.737 -1.296 1.00 84.31 85 GLY A N 1
ATOM 652 C CA . GLY A 1 85 ? 0.784 -2.560 0.156 1.00 84.31 85 GLY A CA 1
ATOM 653 C C . GLY A 1 85 ? 1.186 -3.820 0.921 1.00 84.31 85 GLY A C 1
ATOM 654 O O . GLY A 1 85 ? 1.885 -3.725 1.926 1.00 84.31 85 GLY A O 1
ATOM 655 N N . HIS A 1 86 ? 0.799 -4.999 0.431 1.00 83.88 86 HIS A N 1
ATOM 656 C CA . HIS A 1 86 ? 1.228 -6.276 1.002 1.00 83.88 86 HIS A CA 1
ATOM 657 C C . HIS A 1 86 ? 2.737 -6.502 0.868 1.00 83.88 86 HIS A C 1
ATOM 659 O O . HIS A 1 86 ? 3.358 -6.922 1.842 1.00 83.88 86 HIS A O 1
ATOM 665 N N . GLU A 1 87 ? 3.330 -6.185 -0.286 1.00 81.81 87 GLU A N 1
ATOM 666 C CA . GLU A 1 87 ? 4.787 -6.234 -0.472 1.00 81.81 87 GLU A CA 1
ATOM 667 C C . GLU A 1 87 ? 5.501 -5.310 0.519 1.00 81.81 87 GLU A C 1
ATOM 669 O O . GLU A 1 87 ? 6.379 -5.755 1.252 1.00 81.81 87 GLU A O 1
ATOM 674 N N . ILE A 1 88 ? 5.057 -4.054 0.625 1.00 80.19 88 ILE A N 1
ATOM 675 C CA . ILE A 1 88 ? 5.674 -3.065 1.518 1.00 80.19 88 ILE A CA 1
ATOM 676 C C . ILE A 1 88 ? 5.533 -3.464 2.992 1.00 80.19 88 ILE A C 1
ATOM 678 O O . ILE A 1 88 ? 6.460 -3.282 3.777 1.00 80.19 88 ILE A O 1
ATOM 682 N N . ALA A 1 89 ? 4.380 -4.004 3.394 1.00 79.75 89 ALA A N 1
ATOM 683 C CA . ALA A 1 89 ? 4.167 -4.464 4.765 1.00 79.75 89 ALA A CA 1
ATOM 684 C C . ALA A 1 89 ? 4.980 -5.719 5.112 1.00 79.75 89 ALA A C 1
ATOM 686 O O . ALA A 1 89 ? 5.250 -5.961 6.292 1.00 79.75 89 ALA A O 1
ATOM 687 N N . SER A 1 90 ? 5.316 -6.520 4.097 1.00 74.19 90 SER A N 1
ATOM 688 C CA . SER A 1 90 ? 6.116 -7.736 4.224 1.00 74.19 90 SER A CA 1
ATOM 689 C C . SER A 1 90 ? 7.623 -7.471 4.166 1.00 74.19 90 SER A C 1
ATOM 691 O O . SER A 1 90 ? 8.393 -8.352 4.555 1.00 74.19 90 SER A O 1
ATOM 693 N N . GLU A 1 91 ? 8.050 -6.300 3.688 1.00 65.38 91 GLU A N 1
ATOM 694 C CA . GLU A 1 91 ? 9.449 -5.873 3.709 1.00 65.38 91 GLU A CA 1
ATOM 695 C C . GLU A 1 91 ? 9.903 -5.729 5.177 1.00 65.38 91 GLU A C 1
ATOM 697 O O . GLU A 1 91 ? 9.264 -5.039 5.980 1.00 65.38 91 GLU A O 1
ATOM 702 N N . LYS A 1 92 ? 10.932 -6.499 5.553 1.00 49.06 92 LYS A N 1
ATOM 703 C CA . LYS A 1 92 ? 11.298 -6.802 6.945 1.00 49.06 92 LYS A CA 1
ATOM 704 C C . LYS A 1 92 ? 12.229 -5.762 7.555 1.00 49.06 92 LYS A C 1
ATOM 706 O O . LYS A 1 92 ? 13.201 -5.385 6.867 1.00 49.06 92 LYS A O 1
#

Sequence (92 aa):
MGSPNTRKNIARKARINEKQRRTVLRQISKIEAMTADHKAAIKKLLVASARGEVVTANSLPNWRELREMGAVREKDGALALTAVGHEIASEK

Nearest PDB structures (foldseek):
  8xte-assembly3_D  TM=6.684E-01  e=6.735E-02  Penicillium brevicompactum
  3lst-assembly1_A  TM=4.311E-01  e=7.682E-02  Micromonospora echinospora
  1hqc-assembly2_B  TM=6.200E-01  e=7.672E-01  Thermus thermophilus
  6k4y-assembly1_M  TM=5.295E-01  e=4.842E-01  Tequatrovirus T4
  8efy-assembly1_F  TM=5.968E-01  e=1.216E+00  Thermus thermophilus HB8

Radius of gyration: 19.17 Å; Cα contacts (8 Å, |Δi|>4): 76; chains: 1; bounding box: 47×26×52 Å